Protein AF-A0A7S3F2I0-F1 (afdb_monomer_lite)

Structure (mmCIF, N/CA/C/O backbone):
data_AF-A0A7S3F2I0-F1
#
_entry.id   AF-A0A7S3F2I0-F1
#
loop_
_atom_site.group_PDB
_atom_site.id
_atom_site.type_symbol
_atom_site.label_atom_id
_atom_site.label_alt_id
_atom_site.label_comp_id
_atom_site.label_asym_id
_atom_site.label_entity_id
_atom_site.label_seq_id
_atom_site.pdbx_PDB_ins_code
_atom_site.Cartn_x
_atom_site.Cartn_y
_atom_site.Cartn_z
_atom_site.occupancy
_atom_site.B_iso_or_equiv
_atom_site.auth_seq_id
_atom_site.auth_comp_id
_atom_site.auth_asym_id
_atom_site.auth_atom_id
_atom_site.pdbx_PDB_model_num
ATOM 1 N N . ILE A 1 1 ? -18.359 -1.435 9.732 1.00 80.44 1 ILE A N 1
ATOM 2 C CA . ILE A 1 1 ? -18.158 -1.607 11.195 1.00 80.44 1 ILE A CA 1
ATOM 3 C C . ILE A 1 1 ? -19.412 -1.570 12.083 1.00 80.44 1 ILE A C 1
ATOM 5 O O . ILE A 1 1 ? -19.441 -2.332 13.031 1.00 80.44 1 ILE A O 1
ATOM 9 N N . ALA A 1 2 ? -20.467 -0.782 11.817 1.00 87.62 2 ALA A N 1
ATOM 10 C CA . ALA A 1 2 ? -21.661 -0.729 12.697 1.00 87.62 2 ALA A CA 1
ATOM 11 C C . ALA A 1 2 ? -22.408 -2.073 12.882 1.00 87.62 2 ALA A C 1
ATOM 13 O O . ALA A 1 2 ? -23.196 -2.222 13.804 1.00 87.62 2 ALA A O 1
ATOM 14 N N . ARG A 1 3 ? -22.146 -3.051 12.007 1.00 95.06 3 ARG A N 1
ATOM 15 C CA . ARG A 1 3 ? -22.664 -4.425 12.087 1.00 95.06 3 ARG A CA 1
ATOM 16 C C . ARG A 1 3 ? -21.699 -5.403 12.782 1.00 95.06 3 ARG A C 1
ATOM 18 O O . ARG A 1 3 ? -21.850 -6.602 12.622 1.00 95.06 3 ARG A O 1
ATOM 25 N N . GLY A 1 4 ? -20.671 -4.906 13.476 1.00 95.50 4 GLY A N 1
ATOM 26 C CA . GLY A 1 4 ? -19.682 -5.734 14.182 1.00 95.50 4 GLY A CA 1
ATOM 27 C C . GLY A 1 4 ? -18.687 -6.484 13.287 1.00 95.50 4 GLY A C 1
ATOM 28 O O . GLY A 1 4 ? -17.953 -7.329 13.777 1.00 95.50 4 GLY A O 1
ATOM 29 N N . LEU A 1 5 ? -18.649 -6.188 11.984 1.00 97.12 5 LEU A N 1
ATOM 30 C CA . LEU A 1 5 ? -17.752 -6.845 11.029 1.00 97.12 5 LEU A CA 1
ATOM 31 C C . LEU A 1 5 ? -16.410 -6.121 10.912 1.00 97.12 5 LEU A C 1
ATOM 33 O O . LEU A 1 5 ? -16.382 -4.883 10.855 1.00 97.12 5 LEU A O 1
ATOM 37 N N . TYR A 1 6 ? -15.342 -6.907 10.756 1.00 97.38 6 TYR A N 1
ATOM 38 C CA . TYR A 1 6 ? -14.068 -6.424 10.234 1.00 97.38 6 TYR A CA 1
ATOM 39 C C . TYR A 1 6 ? -14.253 -5.899 8.807 1.00 97.38 6 TYR A C 1
ATOM 41 O O . TYR A 1 6 ? -15.046 -6.428 8.027 1.00 97.38 6 TYR A O 1
ATOM 49 N N . THR A 1 7 ? -13.596 -4.795 8.478 1.00 97.88 7 THR A N 1
ATOM 50 C CA . THR A 1 7 ? -13.717 -4.115 7.185 1.00 97.88 7 THR A CA 1
ATOM 51 C C . THR A 1 7 ? -12.328 -3.692 6.726 1.00 97.88 7 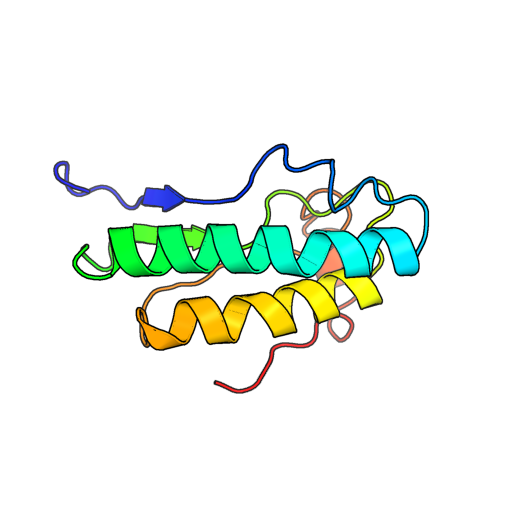THR A C 1
ATOM 53 O O . THR A 1 7 ? -11.575 -3.134 7.519 1.00 97.88 7 THR A O 1
ATOM 56 N N . LEU A 1 8 ? -12.012 -3.928 5.456 1.00 98.00 8 LEU A N 1
ATOM 57 C CA . LEU A 1 8 ? -10.779 -3.483 4.813 1.00 98.00 8 LEU A CA 1
ATOM 58 C C . LEU A 1 8 ? -11.120 -2.418 3.766 1.00 98.00 8 LEU A C 1
ATOM 60 O O . LEU A 1 8 ? -12.126 -2.545 3.068 1.00 98.00 8 LEU A O 1
ATOM 64 N N . VAL A 1 9 ? -10.313 -1.363 3.694 1.00 98.19 9 VAL A N 1
ATOM 65 C CA . VAL A 1 9 ? -10.388 -0.322 2.656 1.00 98.19 9 VAL A CA 1
ATOM 66 C C . VAL A 1 9 ? -9.031 -0.238 1.968 1.00 98.19 9 VAL A C 1
ATOM 68 O O . VAL A 1 9 ? -8.010 -0.238 2.657 1.00 98.19 9 VAL A O 1
ATOM 71 N N . ASN A 1 10 ? -9.035 -0.144 0.639 1.00 98.56 10 ASN A N 1
ATOM 72 C CA . ASN A 1 10 ? -7.838 -0.084 -0.195 1.00 98.56 10 A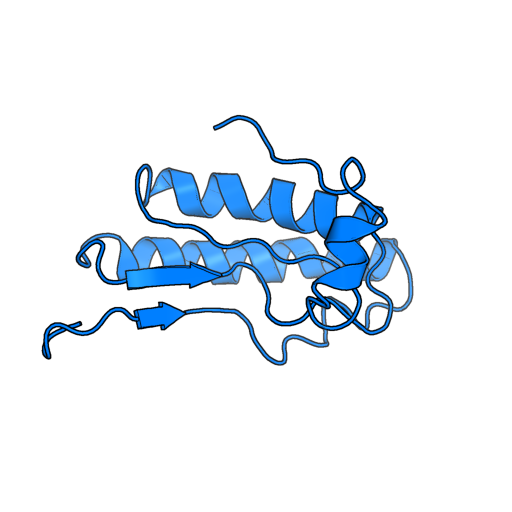SN A CA 1
ATOM 73 C C . ASN A 1 10 ? -7.992 0.898 -1.368 1.00 98.56 10 ASN A C 1
ATOM 75 O O . ASN A 1 10 ? -9.073 1.444 -1.604 1.00 98.56 10 ASN A O 1
ATOM 79 N N . THR A 1 11 ? -6.893 1.113 -2.088 1.00 98.00 11 THR A N 1
ATOM 80 C CA . THR A 1 11 ? -6.895 1.515 -3.503 1.00 98.00 11 THR A CA 1
ATOM 81 C C . THR A 1 11 ? -6.906 0.238 -4.349 1.00 98.00 11 THR A C 1
ATOM 83 O O . THR A 1 11 ? -6.188 -0.704 -4.007 1.00 98.00 11 THR A O 1
ATOM 86 N N . HIS A 1 12 ? -7.745 0.158 -5.390 1.00 97.62 12 HIS A N 1
ATOM 87 C CA . HIS A 1 12 ? -8.112 -1.131 -6.012 1.00 97.62 12 HIS A CA 1
ATOM 88 C C . HIS A 1 12 ? -7.779 -1.245 -7.505 1.00 97.62 12 HIS A C 1
ATOM 90 O O . HIS A 1 12 ? -7.055 -2.152 -7.896 1.00 97.62 12 HIS A O 1
ATOM 96 N N . HIS A 1 13 ? -8.292 -0.323 -8.322 1.00 96.75 13 HIS A N 1
ATOM 97 C CA . HIS A 1 13 ? -8.046 -0.239 -9.772 1.00 96.75 13 HIS A CA 1
ATOM 98 C C . HIS A 1 13 ? -7.335 1.075 -10.100 1.00 96.75 13 HIS A C 1
ATOM 100 O O . HIS A 1 13 ? -7.763 1.868 -10.941 1.00 96.75 13 HIS A O 1
ATOM 106 N N . ASP A 1 14 ? -6.293 1.361 -9.327 1.00 96.62 14 ASP A N 1
ATOM 107 C CA . ASP A 1 14 ? -5.518 2.591 -9.411 1.00 96.62 14 ASP A CA 1
ATOM 108 C C . ASP A 1 14 ? -4.355 2.432 -10.402 1.00 96.62 14 ASP A C 1
ATOM 110 O O . ASP A 1 14 ? -3.220 2.818 -10.118 1.00 96.62 14 ASP A O 1
ATOM 114 N N . ASP A 1 15 ? -4.675 1.873 -11.577 1.00 96.38 15 ASP A N 1
ATOM 115 C CA . ASP A 1 15 ? -3.760 1.436 -12.646 1.00 96.38 15 ASP A CA 1
ATOM 116 C C . ASP A 1 15 ? -2.863 2.566 -13.179 1.00 96.38 15 ASP A C 1
ATOM 118 O O . ASP A 1 15 ? -1.847 2.344 -13.834 1.00 96.38 15 ASP A 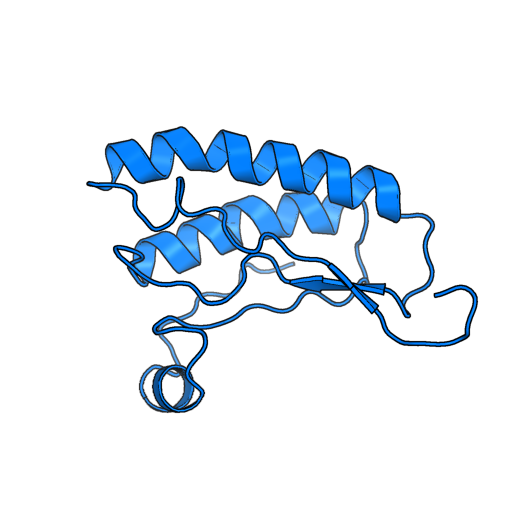O 1
ATOM 122 N N . TRP A 1 16 ? -3.230 3.815 -12.888 1.00 97.19 16 TRP A N 1
ATOM 123 C CA . TRP A 1 16 ? -2.420 4.995 -13.175 1.00 97.19 16 TRP A CA 1
ATOM 124 C C . TRP A 1 16 ? -1.071 4.978 -12.441 1.00 97.19 16 TRP A C 1
ATOM 126 O O . TRP A 1 16 ? -0.136 5.610 -12.918 1.00 97.19 16 TRP A O 1
ATOM 136 N N . LEU A 1 17 ? -0.944 4.252 -11.323 1.00 97.88 17 LEU A N 1
ATOM 137 C CA . LEU A 1 17 ? 0.322 4.108 -10.603 1.00 97.88 17 LEU A CA 1
ATOM 138 C C . LEU A 1 17 ? 1.126 2.897 -11.085 1.00 97.88 17 LEU A C 1
ATOM 140 O O . LEU A 1 17 ? 2.277 3.050 -11.491 1.00 97.88 17 LEU A O 1
ATOM 144 N N . ASP A 1 18 ? 0.555 1.695 -11.026 1.00 95.75 18 ASP A N 1
ATOM 145 C CA . ASP A 1 18 ? 1.285 0.455 -11.313 1.00 95.75 18 ASP A CA 1
ATOM 146 C C . ASP A 1 18 ? 1.388 0.129 -12.812 1.00 95.75 18 ASP A C 1
ATOM 148 O O . ASP A 1 18 ? 2.266 -0.632 -13.226 1.00 95.75 18 ASP A O 1
ATOM 152 N N . GLY A 1 19 ? 0.584 0.798 -13.639 1.00 97.00 19 GLY A N 1
ATOM 153 C CA . GLY A 1 19 ? 0.723 0.882 -15.090 1.00 97.00 19 GLY A CA 1
ATOM 154 C C . GLY A 1 19 ? 1.689 1.970 -15.576 1.00 97.00 19 GLY A C 1
ATOM 155 O O . GLY A 1 19 ? 1.793 2.174 -16.788 1.00 97.00 19 GLY A O 1
ATOM 156 N N . SER A 1 20 ? 2.408 2.664 -14.681 1.00 98.25 20 SER A N 1
ATOM 157 C CA . SER A 1 20 ? 3.415 3.673 -15.057 1.00 98.25 20 SER A CA 1
ATOM 158 C C . SER A 1 20 ? 4.430 3.119 -16.062 1.00 98.25 20 SER A C 1
ATOM 160 O O . SER A 1 20 ? 4.868 1.972 -15.960 1.00 98.25 20 SER A O 1
ATOM 162 N N . THR A 1 21 ? 4.808 3.925 -17.058 1.00 97.62 21 THR A N 1
ATOM 163 C CA . THR A 1 21 ? 5.666 3.476 -18.171 1.00 97.62 21 THR A CA 1
ATOM 164 C C . THR A 1 21 ? 7.148 3.414 -17.816 1.00 97.62 21 THR A C 1
ATOM 166 O O . THR A 1 21 ? 7.895 2.660 -18.434 1.00 97.62 21 THR A O 1
ATOM 169 N N . ASP A 1 22 ? 7.579 4.214 -16.843 1.00 98.31 22 ASP A N 1
ATOM 170 C CA . ASP A 1 22 ? 8.946 4.284 -16.335 1.00 98.31 22 ASP A CA 1
ATOM 171 C C . ASP A 1 22 ? 8.970 4.863 -14.907 1.00 98.31 22 ASP A C 1
ATOM 173 O O . ASP A 1 22 ? 7.928 5.180 -14.325 1.00 98.31 22 ASP A O 1
ATOM 177 N N . THR A 1 23 ? 10.170 4.988 -14.329 1.00 98.44 23 THR A N 1
ATOM 178 C CA . THR A 1 23 ? 10.349 5.475 -12.952 1.00 98.44 23 THR A CA 1
ATOM 179 C C . THR A 1 23 ? 9.888 6.919 -12.789 1.00 98.44 23 THR A C 1
ATOM 181 O O . THR A 1 23 ? 9.318 7.248 -11.755 1.00 98.44 23 THR A O 1
ATOM 184 N N . ALA A 1 24 ? 10.085 7.773 -13.798 1.00 98.56 24 ALA A N 1
ATOM 185 C CA . ALA A 1 24 ? 9.679 9.172 -13.715 1.00 98.56 24 ALA A CA 1
ATOM 186 C C . ALA A 1 24 ? 8.148 9.302 -13.687 1.00 98.56 24 ALA A C 1
ATOM 188 O O . ALA A 1 24 ? 7.616 10.097 -12.913 1.00 98.56 24 ALA A O 1
ATOM 189 N N . ALA A 1 25 ? 7.439 8.492 -14.478 1.00 98.50 25 ALA A N 1
ATOM 190 C CA . ALA A 1 25 ? 5.982 8.412 -14.445 1.00 98.50 25 ALA A CA 1
ATOM 191 C C . ALA A 1 25 ? 5.470 7.906 -13.083 1.00 98.50 25 ALA A C 1
ATOM 193 O O . ALA A 1 25 ? 4.589 8.530 -12.493 1.00 98.50 25 ALA A O 1
ATOM 194 N N . PHE A 1 26 ? 6.076 6.844 -12.541 1.00 98.62 26 PHE A N 1
ATOM 195 C CA . PHE A 1 26 ? 5.722 6.319 -11.217 1.00 98.62 26 PHE A CA 1
ATOM 196 C C . PHE A 1 26 ? 5.920 7.365 -10.108 1.00 98.62 26 PHE A C 1
ATOM 198 O O . PHE A 1 26 ? 5.030 7.592 -9.284 1.00 98.62 26 PHE A O 1
ATOM 205 N N . GLU A 1 27 ? 7.069 8.043 -10.101 1.00 98.31 27 GLU A N 1
ATOM 206 C CA . GLU A 1 27 ? 7.382 9.087 -9.121 1.00 98.31 27 GLU A CA 1
ATOM 207 C C . GLU A 1 27 ? 6.448 10.300 -9.237 1.00 98.31 27 GLU A C 1
ATOM 209 O O . GLU A 1 27 ? 6.119 10.907 -8.217 1.00 98.31 27 GLU A O 1
ATOM 214 N N . ALA A 1 28 ? 5.978 10.637 -10.444 1.00 98.44 28 ALA A N 1
ATOM 215 C CA . ALA A 1 28 ? 5.031 11.732 -10.659 1.00 98.44 28 ALA A CA 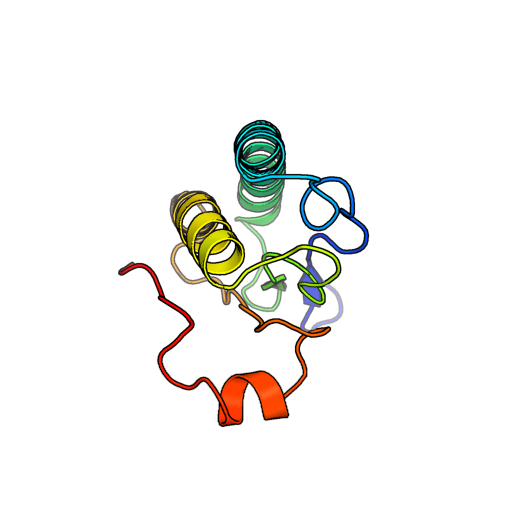1
ATOM 216 C C . ALA A 1 28 ? 3.633 11.438 -10.085 1.00 98.44 28 ALA A C 1
ATOM 218 O O . ALA A 1 28 ? 2.940 12.358 -9.643 1.00 98.44 28 ALA A O 1
ATOM 219 N N . GLU A 1 29 ? 3.228 10.167 -10.049 1.00 98.50 29 GLU A N 1
ATOM 220 C CA . GLU A 1 29 ? 1.928 9.728 -9.531 1.00 98.50 29 GLU A CA 1
ATOM 221 C C . GLU A 1 29 ? 1.949 9.422 -8.021 1.00 98.50 29 GLU A C 1
ATOM 223 O O . GLU A 1 29 ? 0.916 9.477 -7.346 1.00 98.50 29 GLU A O 1
ATOM 228 N N . LEU A 1 30 ? 3.118 9.166 -7.430 1.00 98.06 30 LEU A N 1
ATOM 229 C CA . LEU A 1 30 ? 3.232 8.870 -5.999 1.00 98.06 30 LEU A CA 1
ATOM 230 C C . LEU A 1 30 ? 2.665 9.982 -5.070 1.00 98.06 30 LEU A C 1
ATOM 232 O O . LEU A 1 30 ? 1.979 9.655 -4.088 1.00 98.06 30 LEU A O 1
ATOM 236 N N . PRO A 1 31 ? 2.832 11.292 -5.362 1.00 98.56 31 PRO A N 1
ATOM 237 C CA . PRO A 1 31 ? 2.158 12.372 -4.637 1.00 98.56 31 PRO A CA 1
ATOM 238 C C . PRO A 1 31 ? 0.627 12.282 -4.669 1.00 98.56 31 PRO A C 1
ATOM 240 O O . PRO A 1 31 ? -0.041 12.608 -3.685 1.00 98.56 31 PRO A O 1
ATOM 243 N N . ARG A 1 32 ? 0.045 11.804 -5.774 1.00 98.56 32 ARG A N 1
ATOM 244 C CA . ARG A 1 32 ? -1.404 11.602 -5.876 1.00 98.56 32 ARG A CA 1
ATOM 245 C C . ARG A 1 32 ? -1.862 10.484 -4.945 1.00 98.56 32 ARG A C 1
ATOM 247 O O . ARG A 1 32 ? -2.821 10.684 -4.198 1.00 98.56 32 ARG A O 1
ATOM 254 N N . LEU A 1 33 ? -1.163 9.344 -4.935 1.00 98.56 33 LEU A N 1
ATOM 255 C CA . LEU A 1 33 ? -1.491 8.230 -4.037 1.00 98.56 33 LEU A CA 1
ATOM 256 C C . LEU A 1 33 ? -1.397 8.652 -2.563 1.00 98.56 33 LEU A C 1
ATOM 258 O O . LEU A 1 33 ? -2.311 8.402 -1.776 1.00 98.56 33 LEU A O 1
ATOM 262 N N . THR A 1 34 ? -0.312 9.328 -2.185 1.00 98.31 34 THR A N 1
ATOM 263 C CA . THR A 1 34 ? -0.124 9.816 -0.808 1.00 98.31 34 THR A CA 1
ATOM 264 C C . THR A 1 34 ? -1.189 10.838 -0.398 1.00 98.31 34 THR A C 1
ATOM 266 O O . THR A 1 34 ? -1.687 10.775 0.728 1.00 98.31 34 THR A O 1
ATOM 269 N N . ALA A 1 35 ? -1.621 11.724 -1.300 1.00 98.69 35 ALA A N 1
ATOM 270 C CA . ALA A 1 35 ? -2.714 12.662 -1.038 1.00 98.69 35 ALA A CA 1
ATOM 271 C C . ALA A 1 35 ? -4.076 11.964 -0.860 1.00 98.69 35 ALA A C 1
ATOM 273 O O . ALA A 1 35 ? -4.875 12.380 -0.012 1.00 98.69 35 ALA A O 1
ATOM 274 N N . ILE A 1 36 ? -4.349 10.897 -1.620 1.00 98.75 36 ILE A N 1
ATOM 275 C CA . ILE A 1 36 ? -5.542 10.054 -1.432 1.00 98.75 36 ILE A CA 1
ATOM 276 C C . ILE A 1 36 ? -5.501 9.415 -0.043 1.00 98.75 36 ILE A C 1
ATOM 278 O O . ILE A 1 36 ? -6.444 9.565 0.740 1.00 98.75 36 ILE A O 1
ATOM 282 N N . TRP A 1 37 ? -4.387 8.771 0.307 1.00 98.69 37 TRP A N 1
ATOM 283 C CA . TRP A 1 37 ? -4.254 8.104 1.598 1.00 98.69 37 TRP A CA 1
ATOM 284 C C . TRP A 1 37 ? -4.270 9.063 2.784 1.00 98.69 37 TRP A C 1
ATOM 286 O O . TRP A 1 37 ? -4.829 8.711 3.818 1.00 98.69 37 TRP A O 1
ATOM 296 N N . SER A 1 38 ? -3.767 10.291 2.638 1.00 98.69 38 SER A N 1
ATOM 297 C CA . SER A 1 38 ? -3.905 11.335 3.662 1.00 98.69 38 SER A CA 1
ATOM 298 C C . SER A 1 38 ? -5.377 11.640 3.965 1.00 98.69 38 SER A C 1
ATOM 300 O O . SER A 1 38 ? -5.795 11.647 5.127 1.00 98.69 38 SER A O 1
ATOM 302 N N . GLN A 1 39 ? -6.196 11.805 2.922 1.00 98.88 39 GLN A N 1
ATOM 303 C CA . GLN A 1 39 ? -7.631 12.062 3.069 1.00 98.88 39 GLN A CA 1
ATOM 304 C C . GLN A 1 39 ? -8.366 10.865 3.683 1.00 98.88 39 GLN A C 1
ATOM 306 O O . GLN A 1 39 ? -9.164 11.041 4.608 1.00 98.88 39 GLN A O 1
ATOM 311 N N . VAL A 1 40 ? -8.082 9.646 3.213 1.00 98.75 40 VAL A N 1
ATOM 312 C CA . VAL A 1 40 ? -8.671 8.405 3.745 1.00 98.75 40 VAL A CA 1
ATOM 313 C C . VAL A 1 40 ? -8.294 8.217 5.219 1.00 98.75 40 VAL A C 1
ATOM 315 O O . VAL A 1 40 ? -9.177 8.004 6.055 1.00 98.75 40 VAL A O 1
ATOM 318 N N . ALA A 1 41 ? -7.012 8.371 5.561 1.00 98.56 41 ALA A N 1
ATOM 319 C CA . ALA A 1 41 ? -6.500 8.229 6.921 1.00 98.56 41 ALA A CA 1
ATOM 320 C C . ALA A 1 41 ? -7.177 9.205 7.890 1.00 98.56 41 ALA A C 1
ATOM 322 O O . ALA A 1 41 ? -7.675 8.781 8.936 1.00 98.56 41 ALA A O 1
ATOM 323 N N . ALA A 1 42 ? -7.271 10.486 7.520 1.00 98.56 42 ALA A N 1
ATOM 324 C CA . ALA A 1 42 ? -7.929 11.505 8.334 1.00 98.56 42 ALA A CA 1
ATOM 325 C C . ALA A 1 42 ? -9.438 11.247 8.473 1.00 98.56 42 ALA A C 1
ATOM 327 O O . ALA A 1 42 ? -10.003 11.354 9.562 1.00 98.56 42 ALA A O 1
ATOM 328 N N . ARG A 1 43 ? -10.105 10.855 7.381 1.00 98.44 43 ARG A N 1
ATOM 329 C CA . ARG A 1 43 ? -11.553 10.605 7.362 1.00 98.44 43 ARG A CA 1
ATOM 330 C C . ARG A 1 43 ? -11.969 9.411 8.222 1.00 98.44 43 ARG A C 1
ATOM 332 O O . ARG A 1 43 ? -13.107 9.373 8.716 1.00 98.44 43 ARG A O 1
ATOM 339 N N . P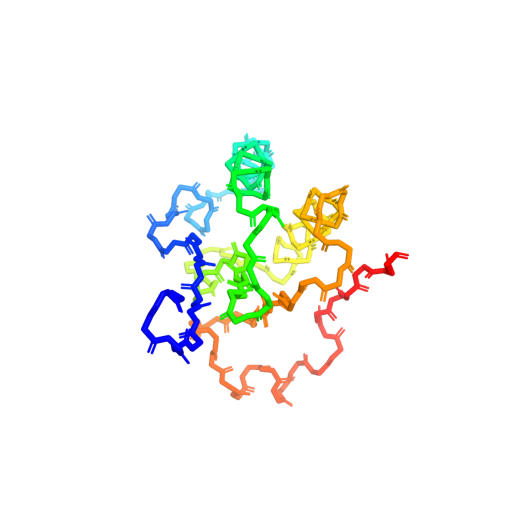HE A 1 44 ? -11.090 8.422 8.352 1.00 98.19 44 PHE A N 1
ATOM 340 C CA . PHE A 1 44 ? -11.363 7.181 9.067 1.00 98.19 44 PHE A CA 1
ATOM 341 C C . PHE A 1 44 ? -10.620 7.040 10.400 1.00 98.19 44 PHE A C 1
ATOM 343 O O . PHE A 1 44 ? -10.892 6.077 11.115 1.00 98.19 44 PHE A O 1
ATOM 350 N N . SER A 1 45 ? -9.800 8.015 10.803 1.00 98.00 45 SER A N 1
ATOM 351 C CA . SER A 1 45 ? -9.107 7.993 12.097 1.00 98.00 45 SER A CA 1
ATOM 352 C C . SER A 1 45 ? -10.012 7.746 13.314 1.00 98.00 45 SER A C 1
ATOM 354 O O . SER A 1 45 ? -9.634 6.907 14.132 1.00 98.00 45 SER A O 1
ATOM 356 N N . PRO A 1 46 ? -11.240 8.308 13.441 1.00 97.25 46 PRO A N 1
ATOM 357 C CA . PRO A 1 46 ? -12.070 8.064 14.624 1.00 97.25 46 PRO A CA 1
ATOM 358 C C . PRO A 1 46 ? -12.829 6.725 14.571 1.00 97.25 46 PRO A C 1
ATOM 360 O O . PRO A 1 46 ? -13.731 6.492 15.378 1.00 97.25 46 PRO A O 1
ATOM 363 N N . LYS A 1 47 ? -12.578 5.864 13.576 1.00 97.31 47 LYS A N 1
ATOM 364 C CA . LYS A 1 47 ? -13.273 4.577 13.447 1.00 97.31 47 LYS A CA 1
ATOM 365 C C . LYS A 1 47 ? -12.601 3.495 14.291 1.00 97.31 47 LYS A C 1
ATOM 367 O O . LYS A 1 47 ? -11.390 3.488 14.459 1.00 97.31 47 LYS A O 1
ATOM 372 N N . SER A 1 48 ? -13.410 2.549 14.764 1.00 96.44 48 SER A N 1
ATOM 373 C CA . SER A 1 48 ? -12.966 1.350 15.489 1.00 96.44 48 SER A CA 1
ATOM 374 C C . SER A 1 48 ? -11.867 0.578 14.745 1.00 96.44 48 SER A C 1
ATOM 376 O O . SER A 1 48 ? -11.830 0.590 13.514 1.00 96.44 48 SER A O 1
ATOM 378 N N . ASP A 1 49 ? -11.039 -0.156 15.488 1.00 95.50 49 ASP A N 1
ATOM 379 C CA . ASP A 1 49 ? -9.998 -1.060 14.969 1.00 95.50 49 ASP A CA 1
ATOM 380 C C . ASP A 1 49 ? -10.540 -2.268 14.189 1.00 95.50 49 ASP A C 1
ATOM 382 O O . ASP A 1 49 ? -9.780 -3.003 13.566 1.00 95.50 49 ASP A O 1
ATOM 386 N N . LEU A 1 50 ? -11.866 -2.446 14.137 1.00 97.19 50 LEU A N 1
ATOM 387 C CA . LEU A 1 50 ? -12.500 -3.332 13.157 1.00 97.19 50 LEU A CA 1
ATOM 388 C C . LEU A 1 50 ? -12.266 -2.864 11.708 1.00 97.19 50 LEU A C 1
ATOM 390 O O . LEU A 1 50 ? -12.471 -3.641 10.780 1.00 97.19 50 LEU A O 1
ATOM 394 N N . LEU A 1 51 ? -11.883 -1.603 11.491 1.00 98.38 51 LEU A N 1
ATOM 395 C CA . LEU A 1 51 ? -11.460 -1.095 10.189 1.00 98.38 51 LEU A CA 1
ATOM 396 C C . LEU A 1 51 ? -9.935 -1.191 10.051 1.00 98.38 51 LEU A C 1
ATOM 398 O O . LEU A 1 51 ? -9.210 -0.569 10.829 1.00 98.38 51 LEU A O 1
ATOM 402 N N . ALA A 1 52 ? -9.472 -1.890 9.021 1.00 98.44 52 ALA A N 1
ATOM 403 C CA . ALA A 1 52 ? -8.078 -1.941 8.594 1.00 98.44 52 ALA A CA 1
ATOM 404 C C . ALA A 1 52 ? -7.897 -1.242 7.238 1.00 98.44 52 ALA A C 1
ATOM 406 O O . ALA A 1 52 ? -8.868 -1.011 6.508 1.00 98.44 52 ALA A O 1
ATOM 407 N N . PHE A 1 53 ? -6.649 -0.927 6.901 1.00 98.69 53 PHE A N 1
ATOM 408 C CA . PHE A 1 53 ? -6.266 -0.417 5.585 1.00 98.69 53 PHE A CA 1
ATOM 409 C C . PHE A 1 53 ? -5.388 -1.428 4.852 1.00 98.69 53 PHE A C 1
ATOM 411 O O . PHE A 1 53 ? -4.638 -2.164 5.484 1.00 98.69 53 PHE A O 1
ATOM 418 N N . GLU A 1 54 ? -5.449 -1.435 3.531 1.00 98.25 54 GLU A N 1
ATOM 419 C CA . GLU A 1 54 ? -4.502 -2.108 2.640 1.00 98.25 54 GLU A CA 1
ATOM 420 C C . GLU A 1 54 ? -4.020 -1.058 1.647 1.00 98.25 54 GLU A C 1
ATOM 422 O O . GLU A 1 54 ? -4.848 -0.449 0.977 1.00 98.25 54 GLU A O 1
ATOM 427 N N . ILE A 1 55 ? -2.709 -0.800 1.586 1.00 97.19 55 ILE A N 1
ATOM 428 C CA . ILE A 1 55 ? -2.182 0.364 0.849 1.00 97.19 55 ILE A CA 1
ATOM 429 C C . ILE A 1 55 ? -2.528 0.310 -0.637 1.00 97.19 55 ILE A C 1
ATOM 431 O O . ILE A 1 55 ? -2.832 1.353 -1.208 1.00 97.19 55 ILE A O 1
ATOM 435 N N . TYR A 1 56 ? -2.449 -0.870 -1.249 1.00 97.81 56 TYR A N 1
ATOM 436 C CA . TYR A 1 56 ? -2.674 -1.049 -2.676 1.00 97.81 56 TYR A CA 1
ATOM 437 C C . TYR A 1 56 ? -3.033 -2.503 -2.967 1.00 97.81 56 TYR A C 1
ATOM 439 O O . TYR A 1 56 ? -2.288 -3.396 -2.568 1.00 97.81 56 TYR A O 1
ATOM 447 N N . ASN A 1 57 ? -4.159 -2.729 -3.639 1.00 97.88 57 ASN A N 1
ATOM 448 C CA . ASN A 1 57 ? -4.614 -4.047 -4.066 1.00 97.88 57 ASN A CA 1
ATOM 449 C C . ASN A 1 57 ? -3.702 -4.616 -5.157 1.00 97.88 57 ASN A C 1
ATOM 451 O O . ASN A 1 57 ? -3.385 -3.921 -6.116 1.00 97.88 57 ASN A O 1
ATOM 455 N N . GLU A 1 58 ? -3.350 -5.894 -5.039 1.00 96.56 58 GLU A N 1
ATOM 456 C CA . GLU A 1 58 ? -2.751 -6.671 -6.128 1.00 96.56 58 GLU A CA 1
ATOM 457 C C . GLU A 1 58 ? -1.608 -5.981 -6.900 1.00 96.56 58 GLU A C 1
ATOM 459 O O . GLU A 1 58 ? -1.685 -5.978 -8.114 1.00 96.56 58 GLU A O 1
ATOM 464 N N . PRO A 1 59 ? -0.525 -5.443 -6.301 1.00 96.75 59 PRO A N 1
ATOM 465 C CA . PRO A 1 59 ? 0.520 -4.750 -7.070 1.00 96.75 59 PRO A CA 1
ATOM 466 C C . PRO A 1 59 ? 0.972 -5.529 -8.328 1.00 96.75 59 PRO A C 1
ATOM 468 O O . PRO A 1 59 ? 1.502 -6.651 -8.231 1.00 96.75 59 PRO A O 1
ATOM 471 N N . HIS A 1 60 ? 0.704 -4.970 -9.515 1.00 95.56 60 HIS A N 1
ATOM 472 C CA . HIS A 1 60 ? 0.815 -5.682 -10.792 1.00 95.56 60 HIS A CA 1
ATOM 473 C C . HIS A 1 60 ? 1.271 -4.767 -11.947 1.00 95.56 60 HIS A C 1
ATOM 475 O O . HIS A 1 60 ? 1.997 -3.803 -11.727 1.00 95.56 60 HIS A O 1
ATOM 481 N N . TYR A 1 61 ? 0.982 -5.164 -13.194 1.00 96.00 61 TYR A N 1
ATOM 482 C CA . TYR A 1 61 ? 1.479 -4.552 -14.433 1.00 96.00 61 TYR A CA 1
ATOM 483 C C . TYR A 1 61 ? 2.996 -4.302 -14.439 1.00 96.00 61 TYR A C 1
ATOM 485 O O . TYR A 1 61 ? 3.772 -5.262 -14.503 1.00 96.00 61 TYR A O 1
ATOM 493 N N . ASN A 1 62 ? 3.405 -3.031 -14.391 1.00 97.06 62 ASN A N 1
ATOM 494 C CA . ASN A 1 62 ? 4.791 -2.585 -14.458 1.00 97.06 62 ASN A CA 1
ATOM 495 C C . ASN A 1 62 ? 5.398 -2.370 -13.064 1.00 97.06 62 ASN A C 1
ATOM 497 O O . ASN A 1 62 ? 6.569 -1.997 -12.969 1.00 97.06 62 ASN A O 1
ATOM 501 N N . MET A 1 63 ? 4.645 -2.617 -11.983 1.00 97.56 63 MET A N 1
ATOM 502 C CA . MET A 1 63 ? 5.153 -2.483 -10.622 1.00 97.56 63 MET A CA 1
ATOM 503 C C . MET A 1 63 ? 6.397 -3.348 -10.417 1.00 97.56 63 MET A C 1
ATOM 505 O O . MET A 1 63 ? 6.380 -4.574 -10.558 1.00 97.56 63 MET A O 1
ATOM 509 N N . THR A 1 64 ? 7.482 -2.687 -10.028 1.00 97.38 64 THR A N 1
ATOM 510 C CA . THR A 1 64 ? 8.732 -3.332 -9.626 1.00 97.38 64 THR A CA 1
ATOM 511 C C . THR A 1 64 ? 8.809 -3.437 -8.106 1.00 97.38 64 THR A C 1
ATOM 513 O O . THR A 1 64 ? 8.131 -2.703 -7.388 1.00 97.38 64 THR A O 1
ATOM 516 N N . THR A 1 65 ? 9.683 -4.298 -7.582 1.00 96.88 65 THR A N 1
ATOM 517 C CA . THR A 1 65 ? 9.937 -4.381 -6.132 1.00 96.88 65 THR A CA 1
ATOM 518 C C . THR A 1 65 ? 10.414 -3.036 -5.571 1.00 96.88 65 THR A C 1
ATOM 520 O O . THR A 1 65 ? 10.000 -2.625 -4.490 1.00 96.88 65 THR A O 1
ATOM 523 N N . ALA A 1 66 ? 11.246 -2.309 -6.326 1.00 97.06 66 ALA A N 1
ATOM 524 C CA . ALA A 1 66 ? 11.726 -0.988 -5.931 1.00 97.06 66 ALA A CA 1
ATOM 525 C C . ALA A 1 66 ? 10.574 0.022 -5.807 1.00 97.06 66 ALA A C 1
ATOM 527 O O . ALA A 1 66 ? 10.499 0.750 -4.818 1.00 97.06 66 ALA A O 1
ATOM 528 N N . TRP A 1 67 ? 9.652 0.029 -6.771 1.00 97.75 67 TRP A N 1
ATOM 529 C CA . TRP A 1 67 ? 8.471 0.894 -6.741 1.00 97.75 67 TRP A CA 1
ATOM 530 C C . TRP A 1 67 ? 7.498 0.500 -5.630 1.00 97.75 67 TRP A C 1
ATOM 532 O O . TRP A 1 67 ? 7.028 1.372 -4.908 1.00 97.75 67 TRP A O 1
ATOM 542 N N . LEU A 1 68 ? 7.272 -0.799 -5.410 1.00 97.06 68 LEU A N 1
ATOM 543 C CA . LEU A 1 68 ? 6.466 -1.300 -4.294 1.00 97.06 68 LEU A CA 1
ATOM 544 C C . LEU A 1 68 ? 7.006 -0.791 -2.948 1.00 97.06 68 LEU A C 1
ATOM 546 O O . LEU A 1 68 ? 6.253 -0.274 -2.121 1.00 97.06 68 LEU A O 1
ATOM 550 N N . ASN A 1 69 ? 8.321 -0.885 -2.743 1.00 96.88 69 ASN A N 1
ATOM 551 C CA . ASN A 1 69 ? 8.969 -0.403 -1.526 1.00 96.88 69 ASN A CA 1
ATOM 552 C C . ASN A 1 69 ? 8.914 1.127 -1.406 1.00 96.88 69 ASN A C 1
ATOM 554 O O . ASN A 1 69 ? 8.636 1.640 -0.322 1.00 96.88 69 ASN A O 1
ATOM 558 N N . ALA A 1 70 ? 9.120 1.863 -2.503 1.00 96.75 70 ALA A N 1
ATOM 559 C CA . ALA A 1 70 ? 8.992 3.320 -2.521 1.00 96.75 70 ALA A CA 1
ATOM 560 C C . ALA A 1 70 ? 7.558 3.772 -2.191 1.00 96.75 70 ALA A C 1
ATOM 562 O O . ALA A 1 70 ? 7.363 4.676 -1.378 1.00 96.75 70 ALA A O 1
ATOM 563 N N . MET A 1 71 ? 6.557 3.091 -2.751 1.00 97.31 71 MET A N 1
ATOM 564 C CA . MET A 1 71 ? 5.142 3.318 -2.474 1.00 97.31 71 MET A CA 1
ATOM 565 C C . MET A 1 71 ? 4.816 3.088 -0.995 1.00 97.31 71 MET A C 1
ATOM 567 O O . MET A 1 71 ? 4.255 3.970 -0.340 1.00 97.31 71 MET A O 1
ATOM 571 N N . ASN A 1 72 ? 5.205 1.933 -0.449 1.00 96.44 72 ASN A N 1
ATOM 572 C CA . ASN A 1 72 ? 4.978 1.603 0.959 1.00 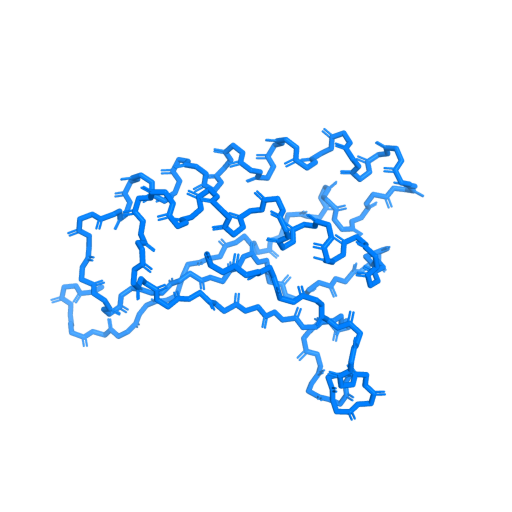96.44 72 ASN A CA 1
ATOM 573 C C . ASN A 1 72 ? 5.672 2.608 1.892 1.00 96.44 72 ASN A C 1
ATOM 575 O O . ASN A 1 72 ? 5.066 3.064 2.862 1.00 96.44 72 ASN A O 1
ATOM 579 N N . SER A 1 73 ? 6.908 3.000 1.568 1.00 95.75 73 SER A N 1
ATOM 580 C CA . SER A 1 73 ? 7.682 3.994 2.321 1.00 95.75 73 SER A CA 1
ATOM 581 C C . SER A 1 73 ? 7.045 5.385 2.306 1.00 95.75 73 SER A C 1
ATOM 583 O O . SER A 1 73 ? 7.048 6.078 3.322 1.00 95.75 73 SER A O 1
ATOM 585 N N . ALA A 1 74 ? 6.429 5.783 1.192 1.00 96.31 74 ALA A N 1
ATOM 586 C CA . ALA A 1 74 ? 5.755 7.072 1.084 1.00 96.31 74 ALA A CA 1
ATOM 587 C C . ALA A 1 74 ? 4.389 7.100 1.792 1.00 96.31 74 ALA A C 1
ATOM 589 O O . ALA A 1 74 ? 4.031 8.104 2.410 1.00 96.31 74 ALA A O 1
ATOM 590 N N . VAL A 1 75 ? 3.609 6.016 1.719 1.00 97.31 75 VAL A N 1
ATOM 591 C CA . VAL A 1 75 ? 2.227 5.993 2.231 1.00 97.31 75 VAL A CA 1
ATOM 592 C C . VAL A 1 75 ? 2.146 5.618 3.714 1.00 97.31 75 VAL A C 1
ATOM 594 O O . VAL A 1 75 ? 1.308 6.166 4.437 1.00 97.31 75 VAL A O 1
ATOM 597 N N . LEU A 1 76 ? 2.999 4.715 4.208 1.00 96.69 76 LEU A N 1
ATOM 598 C CA . LEU A 1 76 ? 2.904 4.233 5.590 1.00 96.69 76 LEU A CA 1
ATOM 599 C C . LEU A 1 76 ? 3.008 5.365 6.640 1.00 96.69 76 LEU A C 1
ATOM 601 O O . LEU A 1 76 ? 2.151 5.405 7.529 1.00 96.69 76 LEU A O 1
ATOM 605 N N . PRO A 1 77 ? 3.944 6.334 6.539 1.00 95.81 77 PRO A N 1
ATOM 606 C CA . PRO A 1 77 ? 4.011 7.459 7.475 1.00 95.81 77 PRO A CA 1
ATOM 607 C C . PRO A 1 77 ? 2.758 8.345 7.439 1.00 95.81 77 PRO A C 1
ATOM 609 O O . PRO A 1 77 ? 2.291 8.807 8.482 1.00 95.81 77 PRO A O 1
ATOM 612 N N . VAL A 1 78 ? 2.164 8.536 6.254 1.00 96.94 78 VAL A N 1
ATOM 613 C CA . VAL A 1 78 ? 0.922 9.308 6.077 1.00 96.94 78 VAL A CA 1
ATOM 614 C C . VAL A 1 78 ? -0.234 8.657 6.838 1.00 96.94 78 VAL A C 1
ATOM 616 O O . VAL A 1 78 ? -0.986 9.341 7.536 1.00 96.94 78 VAL A O 1
ATOM 619 N N . LEU A 1 79 ? -0.353 7.329 6.756 1.00 97.50 79 LEU A N 1
ATOM 620 C CA . LEU A 1 79 ? -1.350 6.576 7.516 1.00 97.50 79 LEU A CA 1
ATOM 621 C C . LEU A 1 79 ? -1.086 6.672 9.028 1.00 97.50 79 LEU A C 1
ATOM 623 O O . LEU A 1 79 ? -2.009 6.955 9.801 1.00 97.50 79 LEU A O 1
ATOM 627 N N . ARG A 1 80 ? 0.170 6.482 9.452 1.00 97.06 80 ARG A N 1
ATOM 628 C CA . ARG A 1 80 ? 0.576 6.469 10.869 1.00 97.06 80 ARG A CA 1
ATOM 629 C C . ARG A 1 80 ? 0.402 7.812 11.571 1.00 97.06 80 ARG A C 1
ATOM 631 O O . ARG A 1 80 ? 0.083 7.809 12.757 1.00 97.06 80 ARG A O 1
ATOM 638 N N . ALA A 1 81 ? 0.483 8.929 10.847 1.00 96.81 81 ALA A N 1
ATOM 639 C CA . ALA A 1 81 ? 0.275 10.268 11.401 1.00 96.81 81 ALA A CA 1
ATOM 640 C C . ALA A 1 81 ? -1.083 10.444 12.113 1.00 96.81 81 ALA A C 1
ATOM 642 O O . ALA A 1 81 ? -1.186 11.204 13.072 1.00 96.81 81 ALA A O 1
ATOM 643 N N . THR A 1 82 ? -2.130 9.742 11.663 1.00 97.81 82 THR A N 1
ATOM 644 C CA . THR A 1 82 ? -3.483 9.817 12.257 1.00 97.81 82 THR A CA 1
ATOM 645 C C . THR A 1 82 ? -4.024 8.469 12.736 1.00 97.81 82 THR A C 1
ATOM 647 O O . THR A 1 82 ? -5.048 8.428 13.417 1.00 97.81 82 THR A O 1
ATOM 650 N N . ASN A 1 83 ? -3.355 7.363 12.397 1.00 97.94 83 ASN A N 1
ATOM 651 C CA . ASN A 1 83 ? -3.762 5.998 12.727 1.00 97.94 83 ASN A CA 1
ATOM 652 C C . ASN A 1 83 ? -2.562 5.192 13.274 1.00 97.94 83 ASN A C 1
ATOM 654 O O . ASN A 1 83 ? -2.102 4.244 12.623 1.00 97.94 83 ASN A O 1
ATOM 658 N N . PRO A 1 84 ? -2.033 5.547 14.461 1.00 96.38 84 PRO A N 1
ATOM 659 C CA . PRO A 1 84 ? -0.778 4.989 14.973 1.00 96.38 84 PRO A CA 1
ATOM 660 C C . PRO A 1 84 ? -0.840 3.476 15.221 1.00 96.38 84 PRO A C 1
ATOM 662 O O . PRO A 1 84 ? 0.159 2.787 15.056 1.00 96.38 84 PRO A O 1
ATOM 665 N N . THR A 1 85 ? -2.015 2.945 15.566 1.00 96.25 85 THR A N 1
ATOM 666 C CA . THR A 1 85 ? -2.205 1.531 15.935 1.00 96.25 85 THR A CA 1
ATOM 667 C C . THR A 1 85 ? -3.053 0.738 14.943 1.00 96.25 85 THR A C 1
ATOM 669 O O . THR A 1 85 ? -3.189 -0.472 15.099 1.00 96.25 85 THR A O 1
ATOM 672 N N . ARG A 1 86 ? -3.644 1.382 13.924 1.00 97.25 86 ARG A N 1
ATOM 673 C CA . ARG A 1 86 ? -4.542 0.692 12.986 1.00 97.25 86 ARG A CA 1
ATOM 674 C C . ARG A 1 86 ? -3.767 -0.337 12.166 1.00 97.25 86 ARG A C 1
ATOM 676 O O . ARG A 1 86 ? -2.687 -0.032 11.654 1.00 97.25 86 ARG A O 1
ATOM 683 N N . ASN A 1 87 ? -4.345 -1.522 11.988 1.00 97.50 87 ASN A N 1
ATOM 684 C CA . ASN A 1 87 ? -3.778 -2.549 11.118 1.00 97.50 87 ASN A CA 1
ATOM 685 C C . ASN A 1 87 ? -3.679 -2.038 9.674 1.00 97.50 87 ASN A C 1
ATOM 687 O O . ASN A 1 87 ? -4.654 -1.518 9.122 1.00 97.50 87 ASN A O 1
ATOM 691 N N . ILE A 1 88 ? -2.492 -2.197 9.088 1.00 96.94 88 ILE A N 1
ATOM 692 C CA . ILE A 1 88 ? -2.192 -1.853 7.698 1.00 96.94 88 ILE A CA 1
ATOM 693 C C . ILE A 1 88 ? -1.624 -3.102 7.039 1.00 96.94 88 ILE A C 1
ATOM 695 O O . ILE A 1 88 ? -0.640 -3.661 7.519 1.00 96.94 88 ILE A O 1
ATOM 699 N N . LEU A 1 89 ? -2.274 -3.542 5.971 1.00 95.50 89 LEU A N 1
ATOM 700 C CA . LEU A 1 89 ? -1.887 -4.690 5.172 1.00 95.50 89 LEU A CA 1
ATOM 701 C C . LEU A 1 89 ? -1.029 -4.212 4.002 1.00 95.50 89 LEU A C 1
ATOM 703 O O . LEU A 1 89 ? -1.321 -3.196 3.365 1.00 95.50 89 LEU A O 1
ATOM 707 N N . LEU A 1 90 ? 0.029 -4.972 3.741 1.00 93.88 90 LEU A N 1
ATOM 708 C CA . LEU A 1 90 ? 0.965 -4.776 2.643 1.00 93.88 90 LEU A CA 1
ATOM 709 C C . LEU A 1 90 ? 1.033 -6.087 1.864 1.00 93.88 90 LEU A C 1
ATOM 711 O O . LEU A 1 90 ? 1.080 -7.157 2.473 1.00 93.88 90 LEU A O 1
ATOM 715 N N . GLY A 1 91 ? 1.033 -5.998 0.539 1.00 92.00 91 GLY A N 1
ATOM 716 C CA . GLY A 1 91 ? 1.093 -7.154 -0.346 1.00 92.00 91 GLY A CA 1
ATOM 717 C C . GLY A 1 91 ? 2.316 -7.128 -1.250 1.00 92.00 91 GLY A C 1
ATOM 718 O O . GLY A 1 91 ? 2.864 -6.067 -1.542 1.00 92.00 91 GLY A O 1
ATOM 719 N N . GLY A 1 92 ? 2.731 -8.317 -1.681 1.00 94.25 92 GLY A N 1
ATOM 720 C CA . GLY A 1 92 ? 3.788 -8.499 -2.670 1.00 94.25 92 GLY A CA 1
ATOM 721 C C . GLY A 1 92 ? 3.297 -8.330 -4.110 1.00 94.25 92 GLY A C 1
ATOM 722 O O . GLY A 1 92 ? 2.108 -8.128 -4.366 1.00 94.25 92 GLY A O 1
ATOM 723 N N . LEU A 1 93 ? 4.224 -8.449 -5.062 1.00 96.19 93 LEU A N 1
ATOM 724 C CA . LEU A 1 93 ? 3.912 -8.362 -6.491 1.00 96.19 93 LEU A CA 1
ATOM 725 C C . LEU A 1 93 ? 3.106 -9.574 -6.989 1.00 96.19 93 LEU A C 1
ATOM 727 O O . LEU A 1 93 ? 2.906 -10.564 -6.283 1.00 96.19 93 LEU A O 1
ATOM 731 N N . LYS A 1 94 ? 2.712 -9.515 -8.267 1.00 96.00 94 LYS A N 1
ATOM 732 C CA . LYS A 1 94 ? 1.993 -10.587 -8.979 1.00 96.00 94 LYS A CA 1
ATOM 733 C C . LYS A 1 94 ? 0.626 -10.848 -8.358 1.00 96.00 94 LYS A C 1
ATOM 735 O O . LYS A 1 94 ? 0.306 -11.989 -8.046 1.00 96.00 94 LYS A O 1
ATOM 740 N N . PHE A 1 95 ? -0.171 -9.793 -8.210 1.00 96.38 95 PHE A N 1
ATOM 741 C CA . PHE A 1 95 ? -1.522 -9.884 -7.652 1.00 96.38 95 PHE A CA 1
ATOM 742 C C . PHE A 1 95 ? -1.534 -10.425 -6.213 1.00 96.38 95 PHE A C 1
ATOM 744 O O . PHE A 1 95 ? -2.363 -11.254 -5.856 1.00 96.38 95 PHE A O 1
ATOM 751 N N . MET A 1 96 ? -0.551 -10.016 -5.398 1.00 93.75 96 MET A N 1
ATOM 752 C CA . MET A 1 96 ? -0.332 -10.549 -4.046 1.00 93.75 96 MET A CA 1
ATOM 753 C C . MET A 1 96 ? -0.214 -12.079 -3.987 1.00 93.75 96 MET A C 1
ATOM 755 O O . MET A 1 96 ? -0.626 -12.710 -3.010 1.00 93.75 96 MET A O 1
ATOM 759 N N . ASN A 1 97 ? 0.357 -12.702 -5.022 1.00 94.81 97 ASN A N 1
ATOM 760 C CA . ASN A 1 97 ? 0.526 -14.147 -5.046 1.00 94.81 97 ASN A CA 1
ATOM 761 C C . ASN A 1 97 ? 1.361 -14.602 -3.827 1.00 94.81 97 ASN A C 1
ATOM 763 O O . ASN A 1 97 ? 2.500 -14.153 -3.663 1.00 94.81 97 ASN A O 1
ATOM 767 N N . PRO A 1 98 ? 0.852 -15.527 -2.991 1.00 92.50 98 PRO A N 1
ATOM 768 C CA . PRO A 1 98 ? 1.548 -15.953 -1.778 1.00 92.50 98 PRO A CA 1
ATOM 769 C C . PRO A 1 98 ? 2.901 -16.619 -2.067 1.00 92.50 98 PRO A C 1
ATOM 771 O O . PRO A 1 98 ? 3.826 -16.522 -1.261 1.00 92.50 98 PRO A O 1
ATOM 774 N N . THR A 1 99 ? 3.059 -17.254 -3.231 1.00 95.69 99 THR A N 1
ATOM 775 C CA . THR A 1 99 ? 4.338 -17.817 -3.672 1.00 95.69 99 THR A CA 1
ATOM 776 C C . THR A 1 99 ? 5.368 -16.731 -3.962 1.00 95.69 99 THR A C 1
ATOM 778 O O . THR A 1 99 ? 6.546 -16.975 -3.729 1.00 95.69 99 THR A O 1
ATOM 781 N N . TRP A 1 100 ? 4.958 -15.534 -4.407 1.00 95.12 100 TRP A N 1
ATOM 782 C CA . TRP A 1 100 ? 5.901 -14.437 -4.635 1.00 95.12 100 TRP A CA 1
ATOM 783 C C . TRP A 1 100 ? 6.574 -14.016 -3.328 1.00 95.12 100 TRP A C 1
ATOM 785 O O . TRP A 1 100 ? 7.794 -13.913 -3.297 1.00 95.12 100 TRP A O 1
ATOM 795 N N . ILE A 1 101 ? 5.808 -13.865 -2.240 1.00 90.88 101 ILE A N 1
ATOM 796 C CA . ILE A 1 101 ? 6.366 -13.571 -0.908 1.00 90.88 101 ILE A CA 1
ATOM 797 C C . ILE A 1 101 ? 7.256 -14.725 -0.436 1.00 90.88 101 ILE A C 1
ATOM 799 O O . ILE A 1 101 ? 8.367 -14.494 0.030 1.00 90.88 101 ILE A O 1
ATOM 803 N N . ALA A 1 102 ? 6.802 -15.973 -0.591 1.00 93.38 102 ALA A N 1
ATOM 804 C CA . ALA A 1 102 ? 7.582 -17.138 -0.175 1.00 93.38 102 ALA A CA 1
ATOM 805 C C . ALA A 1 102 ? 8.924 -17.266 -0.921 1.00 93.38 102 ALA A C 1
ATOM 807 O O . ALA A 1 102 ? 9.885 -17.780 -0.352 1.00 93.38 102 ALA A O 1
ATOM 808 N N . SER A 1 103 ? 9.002 -16.812 -2.177 1.00 95.62 103 SER A N 1
ATOM 809 C CA . SER A 1 103 ? 10.230 -16.843 -2.978 1.00 95.62 103 SER A CA 1
ATOM 810 C C . SER A 1 103 ? 11.074 -15.567 -2.891 1.00 95.62 103 SER A C 1
ATOM 812 O O . SER A 1 103 ? 12.197 -15.577 -3.384 1.00 95.62 103 SER A O 1
ATOM 814 N N . HIS A 1 104 ? 10.554 -14.492 -2.293 1.00 93.94 104 HIS A N 1
ATOM 815 C CA . HIS A 1 104 ? 11.231 -13.198 -2.139 1.00 93.94 104 HIS A CA 1
ATOM 816 C C . HIS A 1 104 ? 11.106 -12.675 -0.691 1.00 93.94 104 HIS A C 1
ATOM 818 O O . HIS A 1 104 ? 10.575 -11.585 -0.466 1.00 93.94 104 HIS A O 1
ATOM 824 N N . PRO A 1 105 ? 11.549 -13.452 0.317 1.00 90.44 105 PRO A N 1
ATOM 825 C CA . PRO A 1 105 ? 11.290 -13.149 1.728 1.00 90.44 105 PRO A CA 1
ATOM 826 C C . PRO A 1 105 ? 11.928 -11.837 2.211 1.00 90.44 105 PRO A C 1
ATOM 828 O O . PRO A 1 105 ? 11.433 -11.249 3.170 1.00 90.44 105 PRO A O 1
ATOM 831 N N . ASP A 1 106 ? 12.981 -11.371 1.533 1.00 92.00 106 ASP A N 1
ATOM 832 C CA . ASP A 1 106 ? 13.772 -10.196 1.921 1.00 92.00 106 ASP A CA 1
ATOM 833 C C . ASP A 1 106 ? 13.560 -8.982 0.995 1.00 92.00 106 ASP A C 1
ATOM 835 O O . ASP A 1 106 ? 14.137 -7.916 1.211 1.00 92.00 106 ASP A O 1
ATOM 839 N N . ASP A 1 107 ? 12.734 -9.122 -0.045 1.00 92.38 107 ASP A N 1
ATOM 840 C CA . ASP A 1 107 ? 12.567 -8.101 -1.087 1.00 92.38 107 ASP A CA 1
ATOM 841 C C . ASP A 1 107 ? 11.668 -6.941 -0.648 1.00 92.38 107 ASP A C 1
ATOM 843 O O . ASP A 1 107 ? 11.822 -5.813 -1.123 1.00 92.38 107 ASP A O 1
ATOM 847 N N . MET A 1 108 ? 10.706 -7.207 0.238 1.00 89.31 108 MET A N 1
ATOM 848 C CA . MET A 1 108 ? 9.826 -6.177 0.783 1.00 89.31 108 MET A CA 1
ATOM 849 C C . MET A 1 108 ? 10.478 -5.490 1.978 1.00 89.31 108 MET A C 1
ATOM 851 O O . MET A 1 108 ? 10.737 -6.107 3.010 1.00 89.31 108 MET A O 1
ATOM 855 N N . VAL A 1 109 ? 10.673 -4.179 1.861 1.00 85.88 109 VAL A N 1
ATOM 856 C CA . VAL A 1 109 ? 11.217 -3.354 2.940 1.00 85.88 109 VAL A CA 1
ATOM 857 C C . VAL A 1 109 ? 10.068 -2.716 3.705 1.00 85.88 109 VAL A C 1
ATOM 859 O O . VAL A 1 109 ? 9.287 -1.937 3.157 1.00 85.88 109 VAL A O 1
ATOM 862 N N . PHE A 1 110 ? 9.986 -3.022 4.997 1.00 76.25 110 PHE A N 1
ATOM 863 C CA . PHE A 1 110 ? 9.039 -2.391 5.907 1.00 76.25 110 PHE A CA 1
ATOM 864 C C . PHE A 1 110 ? 9.698 -1.171 6.562 1.00 76.25 110 PHE A C 1
ATOM 866 O O . PHE A 1 110 ? 10.696 -1.338 7.268 1.00 76.25 110 PHE A O 1
ATOM 873 N N . PRO A 1 111 ? 9.178 0.052 6.349 1.00 66.62 111 PRO A N 1
ATOM 874 C CA . PRO A 1 111 ? 9.678 1.230 7.046 1.00 66.62 111 PRO A CA 1
ATOM 875 C C . PRO A 1 111 ? 9.528 1.036 8.558 1.00 66.62 111 PRO A C 1
ATOM 877 O O . PRO A 1 111 ? 8.503 0.531 9.021 1.00 66.62 111 PRO A O 1
ATOM 880 N N . SER A 1 112 ? 10.535 1.436 9.335 1.00 64.94 112 SER A N 1
ATOM 881 C CA . SER A 1 112 ? 10.395 1.510 10.791 1.00 64.94 112 SER A CA 1
ATOM 882 C C . SER A 1 112 ? 9.273 2.489 11.149 1.00 64.94 112 SER A C 1
ATOM 884 O O . SER A 1 112 ? 9.192 3.561 10.547 1.00 64.94 112 SER A O 1
ATOM 886 N N . ASN A 1 113 ? 8.422 2.100 12.106 1.00 54.06 113 ASN A N 1
ATOM 887 C CA . ASN A 1 113 ? 7.355 2.951 12.649 1.00 54.06 113 ASN A CA 1
ATOM 888 C C . ASN A 1 113 ? 7.893 4.257 13.242 1.00 54.06 113 ASN A C 1
ATOM 890 O O . ASN A 1 113 ? 8.985 4.214 13.854 1.00 54.06 113 ASN A O 1
#

Radius of gyration: 14.12 Å; chains: 1; bounding box: 36×30×34 Å

Organism: NCBI:txid156174

Foldseek 3Di:
DVVPAQEEDEAEVPCQQLVQPDPVSNVVCLVVLQVVLLVVLVVCLVPDLSYAYEYHFAREDNDDLVSLQVSQVSNVVSNCVRRVPRHYDGADHRRSPVVRCVVCVPSHDHDDD

Secondary structure (DSSP, 8-state):
-TTS--EEEE--S-HHHHT-SSHHHHHHHHHHHHHHHHHHHHHHTTS-TTEEEESSSS--TT--HHHHHHHHHHHHHHHHTT-SSS-EE---HHHH-HHHHHH-TTTSPPPP-

Sequence (113 aa):
IARGLYTLVNTHHDDWLDGSTDTAAFEAELPRLTAIWSQVAARFSPKSDLLAFEIYNEPHYNMTTAWLNAMNSAVLPVLRATNPTRNILLGGLKFMNPTWIASHPDDMVFPSN

InterPro domains:
  IPR001547 Glycoside hydrolase, family 5 [PF00150] (1-95)
  IPR017853 Glycoside hydrolase superfamily [SSF51445] (2-100)
  IPR018087 Glycoside hydrolase, family 5, conserved site [PS00659] (51-60)

pLDDT: mean 95.35, std 6.52, range [54.06, 98.88]